Protein AF-A0A8G1H6F7-F1 (afdb_monomer_lite)

Structure (mmCIF, N/CA/C/O backbone):
data_AF-A0A8G1H6F7-F1
#
_entry.id   AF-A0A8G1H6F7-F1
#
loop_
_atom_site.group_PDB
_atom_site.id
_atom_site.type_symbol
_atom_site.label_atom_id
_atom_site.label_alt_id
_atom_site.label_comp_id
_atom_site.label_asym_id
_atom_site.label_entity_id
_atom_site.label_seq_id
_atom_site.pdbx_PDB_ins_code
_atom_site.Cartn_x
_atom_site.Cartn_y
_atom_site.Cartn_z
_atom_site.occupancy
_atom_site.B_iso_or_equiv
_atom_site.auth_seq_id
_atom_site.auth_comp_id
_atom_site.auth_asym_id
_atom_site.auth_atom_id
_atom_site.pdbx_PDB_model_num
ATOM 1 N N . MET A 1 1 ? 20.927 0.872 -18.439 1.00 40.00 1 MET A N 1
ATOM 2 C CA . MET A 1 1 ? 19.673 1.532 -18.012 1.00 40.00 1 MET A CA 1
ATOM 3 C C . MET A 1 1 ? 19.154 0.612 -16.949 1.00 40.00 1 MET A C 1
ATOM 5 O O . MET A 1 1 ? 18.448 -0.343 -17.242 1.00 40.00 1 MET A O 1
ATOM 9 N N . ASP A 1 2 ? 19.669 0.819 -15.750 1.00 35.22 2 ASP A N 1
ATOM 10 C CA . ASP A 1 2 ? 19.519 -0.147 -14.681 1.00 35.22 2 ASP A CA 1
ATOM 11 C C . ASP A 1 2 ? 18.379 0.419 -13.857 1.00 35.22 2 ASP A C 1
ATOM 13 O O . ASP A 1 2 ? 18.583 1.207 -12.935 1.00 35.22 2 ASP A O 1
ATOM 17 N N . SER A 1 3 ? 17.154 0.138 -14.310 1.00 41.94 3 SER A N 1
ATOM 18 C CA . SER A 1 3 ? 15.961 0.342 -13.501 1.00 41.94 3 SER A CA 1
ATOM 19 C C . SER A 1 3 ? 16.203 -0.457 -12.234 1.00 41.94 3 SER A C 1
ATOM 21 O O . SER A 1 3 ? 16.155 -1.685 -12.274 1.00 41.94 3 SER A O 1
ATOM 23 N N . ALA A 1 4 ? 16.594 0.238 -11.164 1.00 43.88 4 ALA A N 1
ATOM 24 C CA . ALA A 1 4 ? 16.847 -0.333 -9.856 1.00 43.88 4 ALA A CA 1
ATOM 25 C C . ALA A 1 4 ? 15.643 -1.204 -9.503 1.00 43.88 4 ALA A C 1
ATOM 27 O O . ALA A 1 4 ? 14.558 -0.702 -9.207 1.00 43.88 4 ALA A O 1
ATOM 28 N N . GLY A 1 5 ? 15.836 -2.512 -9.671 1.00 41.28 5 GLY A N 1
ATOM 29 C CA . GLY A 1 5 ? 14.802 -3.507 -9.526 1.00 41.28 5 GLY A CA 1
ATOM 30 C C . GLY A 1 5 ? 14.277 -3.428 -8.111 1.00 41.28 5 GLY A C 1
ATOM 31 O O . GLY A 1 5 ? 14.939 -3.869 -7.175 1.00 41.28 5 GLY A O 1
ATOM 32 N N . ARG A 1 6 ? 13.072 -2.880 -7.952 1.00 52.00 6 ARG A N 1
ATOM 33 C CA . ARG A 1 6 ? 12.236 -3.271 -6.826 1.00 52.00 6 ARG A CA 1
ATOM 34 C C . ARG A 1 6 ? 12.002 -4.755 -7.024 1.00 52.00 6 ARG A C 1
ATOM 36 O O . ARG A 1 6 ? 11.325 -5.145 -7.973 1.00 52.00 6 ARG A O 1
ATOM 43 N N . SER A 1 7 ? 12.677 -5.569 -6.223 1.00 47.56 7 SER A N 1
ATOM 44 C CA . SER A 1 7 ? 12.572 -7.017 -6.301 1.00 47.56 7 SER A CA 1
ATOM 45 C C . SER A 1 7 ? 11.088 -7.413 -6.314 1.00 47.56 7 SER A C 1
ATOM 47 O O . SER A 1 7 ? 10.375 -7.087 -5.366 1.00 47.56 7 SER A O 1
ATOM 49 N N . PRO A 1 8 ? 10.599 -8.123 -7.348 1.00 52.53 8 PRO A N 1
ATOM 50 C CA . PRO A 1 8 ? 9.206 -8.578 -7.424 1.00 52.53 8 PRO A CA 1
ATOM 51 C C . PRO A 1 8 ? 8.813 -9.600 -6.341 1.00 52.53 8 PRO A C 1
ATOM 53 O O . PRO A 1 8 ? 7.696 -10.106 -6.350 1.00 52.53 8 PRO A O 1
ATOM 56 N N . THR A 1 9 ? 9.732 -9.973 -5.447 1.00 54.91 9 THR A N 1
ATOM 57 C CA . THR A 1 9 ? 9.626 -11.149 -4.573 1.00 54.91 9 THR A CA 1
ATOM 58 C C . THR A 1 9 ? 8.862 -10.943 -3.273 1.00 54.91 9 THR A C 1
ATOM 60 O O . THR A 1 9 ? 8.518 -11.940 -2.647 1.00 54.91 9 THR A O 1
ATOM 63 N N . ASP A 1 10 ? 8.551 -9.710 -2.873 1.00 71.00 10 ASP A N 1
ATOM 64 C CA . ASP A 1 10 ? 7.878 -9.481 -1.587 1.00 71.00 10 ASP A CA 1
ATOM 65 C C . ASP A 1 10 ? 6.350 -9.405 -1.695 1.00 71.00 10 ASP A C 1
ATOM 67 O O . ASP A 1 10 ? 5.687 -9.231 -0.681 1.00 71.00 10 ASP A O 1
ATOM 71 N N . LEU A 1 11 ? 5.760 -9.569 -2.886 1.00 79.38 11 LEU A N 1
ATOM 72 C CA . LEU A 1 11 ? 4.305 -9.599 -3.072 1.00 79.38 11 LEU A CA 1
ATOM 73 C C . LEU A 1 11 ? 3.772 -11.045 -3.120 1.00 79.38 11 LEU A C 1
ATOM 75 O O . LEU A 1 11 ? 4.408 -11.916 -3.713 1.00 79.38 11 LEU A O 1
ATOM 79 N N . PRO A 1 12 ? 2.582 -11.330 -2.555 1.00 89.56 12 PRO A N 1
ATOM 80 C CA . PRO A 1 12 ? 1.646 -10.382 -1.955 1.00 89.56 12 PRO A CA 1
ATOM 81 C C . PRO A 1 12 ? 2.000 -10.014 -0.506 1.00 89.56 12 PRO A C 1
ATOM 83 O O . PRO A 1 12 ? 2.332 -10.888 0.295 1.00 89.56 12 PRO A O 1
ATOM 86 N N . LYS A 1 13 ? 1.799 -8.747 -0.126 1.00 89.50 13 LYS A N 1
ATOM 87 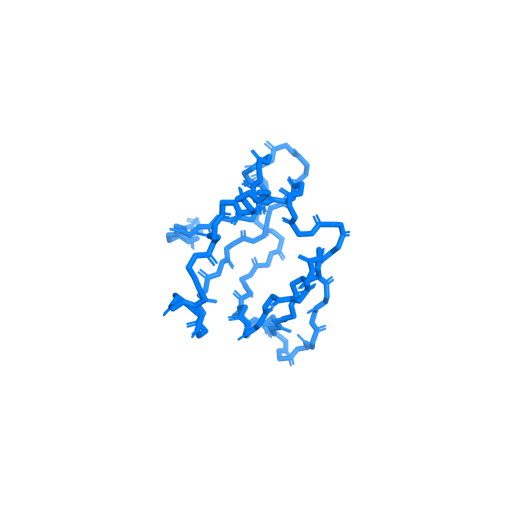C CA . LYS A 1 13 ? 2.111 -8.240 1.224 1.00 89.50 13 LYS A CA 1
ATOM 88 C C . LYS A 1 13 ? 1.106 -7.217 1.721 1.00 89.50 13 LYS A C 1
ATOM 90 O O . LYS A 1 13 ? 0.327 -6.666 0.948 1.00 89.50 13 LYS A O 1
ATOM 95 N N . THR A 1 14 ? 1.071 -7.024 3.034 1.00 91.69 14 THR A N 1
ATOM 96 C CA . THR A 1 14 ? 0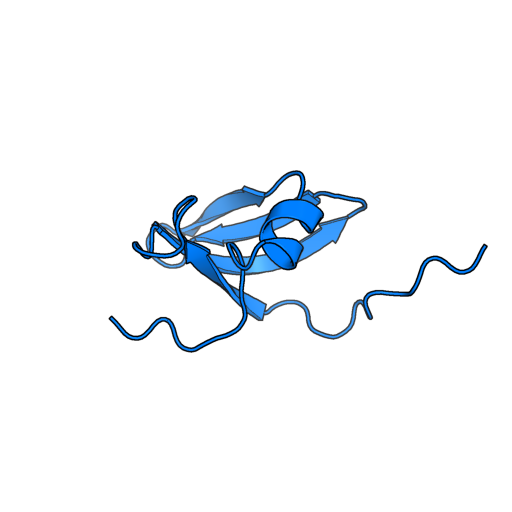.154 -6.078 3.677 1.00 91.69 14 THR A CA 1
ATOM 97 C C . THR A 1 14 ? 0.843 -4.743 3.885 1.00 91.69 14 THR A C 1
ATOM 99 O O . THR A 1 14 ? 1.943 -4.706 4.423 1.00 91.69 14 THR A O 1
ATOM 102 N N . TYR A 1 15 ? 0.155 -3.675 3.502 1.00 92.94 15 TYR A N 1
ATOM 103 C CA . TYR A 1 15 ? 0.572 -2.294 3.679 1.00 92.94 15 TYR A CA 1
ATOM 104 C C . TYR A 1 15 ? -0.505 -1.509 4.424 1.00 92.94 15 TYR A C 1
ATOM 106 O O . TYR A 1 15 ? -1.704 -1.782 4.286 1.00 92.94 15 TYR A O 1
ATOM 114 N N . CYS A 1 16 ? -0.075 -0.506 5.176 1.00 93.56 16 CYS A N 1
ATOM 115 C CA . CYS A 1 16 ? -0.946 0.506 5.754 1.00 93.56 16 CYS A CA 1
ATOM 116 C C . CYS A 1 16 ? -0.968 1.714 4.815 1.00 93.56 16 CYS A C 1
ATOM 118 O O . CYS A 1 16 ? 0.087 2.194 4.409 1.00 93.56 16 CYS A O 1
ATOM 120 N N . LEU A 1 17 ? -2.165 2.164 4.443 1.00 93.94 17 LEU A N 1
ATOM 121 C CA . LEU A 1 17 ? -2.393 3.401 3.707 1.00 93.94 17 LEU A CA 1
ATOM 122 C C . LEU A 1 17 ? -2.797 4.486 4.699 1.00 93.94 17 LEU A C 1
ATOM 124 O O . LEU A 1 17 ? -3.799 4.311 5.397 1.00 93.94 17 LEU A O 1
ATOM 128 N N . THR A 1 18 ? -2.073 5.595 4.708 1.00 93.75 18 THR A N 1
ATOM 129 C CA . THR A 1 18 ? -2.359 6.760 5.548 1.00 93.75 18 THR A CA 1
ATOM 130 C C . THR A 1 18 ? -2.820 7.967 4.728 1.00 93.75 18 THR A C 1
ATOM 132 O O . THR A 1 18 ? -2.831 7.952 3.485 1.00 93.75 18 THR A O 1
ATOM 135 N N . ASP A 1 19 ? -3.282 9.003 5.425 1.00 93.38 19 ASP A N 1
ATOM 136 C CA . ASP A 1 19 ? -3.584 10.306 4.841 1.00 93.38 19 ASP A CA 1
ATOM 137 C C . ASP A 1 19 ? -2.308 10.996 4.313 1.00 93.38 19 ASP A C 1
ATOM 139 O O . ASP A 1 19 ? -1.258 10.378 4.138 1.00 93.38 19 ASP A O 1
ATOM 143 N N . GLU A 1 20 ? -2.404 12.259 3.914 1.00 91.62 20 GLU A N 1
ATOM 144 C CA . GLU A 1 20 ? -1.248 12.982 3.367 1.00 91.62 20 GLU A CA 1
ATOM 145 C C . GLU A 1 20 ? -0.206 13.345 4.431 1.00 91.62 20 GLU A C 1
ATOM 147 O O . GLU A 1 20 ? 0.980 13.406 4.110 1.00 91.62 20 GLU A O 1
ATOM 152 N N . ASN A 1 21 ? -0.633 13.511 5.687 1.00 91.38 21 ASN A N 1
ATOM 153 C CA . ASN A 1 21 ? 0.237 13.876 6.804 1.00 91.38 21 ASN A CA 1
ATOM 154 C C . ASN A 1 21 ? 0.755 12.659 7.584 1.00 91.38 21 ASN A C 1
ATOM 156 O O . ASN A 1 21 ? 1.563 12.820 8.494 1.00 91.38 21 ASN A O 1
ATOM 160 N N . GLN A 1 22 ? 0.324 11.447 7.212 1.00 88.94 22 GLN A N 1
ATOM 161 C CA . GLN A 1 22 ? 0.615 10.195 7.918 1.00 88.94 22 GLN A CA 1
ATOM 162 C C . GLN A 1 22 ? 0.098 10.171 9.371 1.00 88.94 22 GLN A C 1
ATOM 164 O O . GLN A 1 22 ? 0.615 9.429 10.205 1.00 88.94 22 GLN A O 1
ATOM 169 N N . GLU A 1 23 ? -0.927 10.965 9.675 1.00 89.44 23 GLU A N 1
ATOM 170 C CA . GLU A 1 23 ? -1.537 11.065 11.004 1.00 89.44 23 GLU A CA 1
ATOM 171 C C . GLU A 1 23 ? -2.700 10.078 11.174 1.00 89.44 23 GLU A C 1
ATOM 173 O O . GLU A 1 23 ? -2.949 9.600 12.282 1.00 89.44 23 GLU A O 1
ATOM 178 N N . GLU A 1 24 ? -3.397 9.733 10.084 1.00 91.38 24 GLU A N 1
ATOM 179 C CA . GLU A 1 24 ? -4.565 8.849 10.112 1.00 91.38 24 GLU A CA 1
ATOM 180 C C . GLU A 1 24 ? -4.371 7.597 9.246 1.00 91.38 24 GLU A C 1
ATOM 182 O O . GLU A 1 24 ? -4.021 7.667 8.066 1.00 91.38 24 GLU A O 1
ATOM 187 N N . LEU A 1 25 ? -4.679 6.426 9.816 1.00 92.25 25 LEU A N 1
ATOM 188 C CA . LEU A 1 25 ? -4.770 5.173 9.068 1.00 92.25 25 LEU A CA 1
ATOM 189 C C . LEU A 1 25 ? -6.070 5.126 8.251 1.00 92.25 25 LEU A C 1
ATOM 191 O O . LEU A 1 25 ? -7.145 4.872 8.788 1.00 92.25 25 LEU A O 1
ATOM 195 N N . LEU A 1 26 ? -5.958 5.241 6.928 1.00 92.94 26 LEU A N 1
ATOM 196 C CA . LEU A 1 26 ? -7.099 5.165 6.013 1.00 92.94 26 LEU A CA 1
ATOM 197 C C . LEU A 1 26 ? -7.499 3.724 5.669 1.00 92.94 26 LEU A C 1
ATOM 199 O O . LEU A 1 26 ? -8.684 3.421 5.507 1.00 92.94 26 LEU A O 1
ATOM 203 N N . ALA A 1 27 ? -6.529 2.822 5.475 1.00 93.31 27 ALA A N 1
ATOM 204 C CA . ALA A 1 27 ? -6.815 1.426 5.136 1.00 93.31 27 ALA A CA 1
ATOM 205 C C . ALA A 1 27 ? -5.643 0.476 5.403 1.00 93.31 27 ALA A C 1
ATOM 207 O O . ALA A 1 27 ? -4.484 0.843 5.264 1.00 93.31 27 ALA A O 1
ATOM 208 N N . LYS A 1 28 ? -5.954 -0.804 5.650 1.00 94.44 28 LYS A N 1
ATOM 209 C CA . LYS A 1 28 ? -4.995 -1.907 5.465 1.00 94.44 28 LYS A CA 1
ATOM 210 C C . LYS A 1 28 ? -5.223 -2.540 4.095 1.00 94.44 28 LYS A C 1
ATOM 212 O O . LYS A 1 28 ? -6.356 -2.921 3.779 1.00 94.44 28 LYS A O 1
ATOM 217 N N . ILE A 1 29 ? -4.176 -2.665 3.289 1.00 94.50 29 ILE A N 1
ATOM 218 C CA . ILE A 1 29 ? -4.236 -3.132 1.900 1.00 94.50 29 ILE A CA 1
ATOM 219 C C . ILE A 1 29 ? -3.336 -4.353 1.741 1.00 94.50 29 ILE A C 1
ATOM 221 O O . ILE A 1 29 ? -2.144 -4.285 2.014 1.00 94.50 29 ILE A O 1
ATOM 225 N N . ARG A 1 30 ? -3.885 -5.469 1.251 1.00 94.00 30 ARG A N 1
ATOM 226 C CA . ARG A 1 30 ? -3.081 -6.572 0.721 1.00 94.00 30 ARG A CA 1
ATOM 227 C C . ARG A 1 30 ? -2.702 -6.233 -0.714 1.00 94.00 30 ARG A C 1
ATOM 229 O O . ARG A 1 30 ? -3.532 -6.378 -1.610 1.00 94.00 30 ARG A O 1
ATOM 236 N N . LEU A 1 31 ? -1.488 -5.746 -0.919 1.00 93.62 31 LEU A N 1
ATOM 237 C CA . LEU A 1 31 ? -0.937 -5.468 -2.237 1.00 93.62 31 LEU A CA 1
ATOM 238 C C . LEU A 1 31 ? -0.560 -6.798 -2.902 1.00 93.62 31 LEU A C 1
ATOM 240 O O . LEU A 1 31 ? 0.100 -7.637 -2.290 1.00 93.62 31 LEU A O 1
ATOM 244 N N . LEU A 1 32 ? -1.052 -7.022 -4.118 1.00 94.56 32 LEU A N 1
ATOM 245 C CA . LEU A 1 32 ? -0.961 -8.293 -4.842 1.00 94.56 32 LEU A CA 1
ATOM 246 C C . LEU A 1 32 ? 0.052 -8.237 -5.983 1.00 94.56 32 LEU A C 1
ATOM 248 O O . LEU A 1 32 ? 0.762 -9.211 -6.210 1.00 94.56 32 LEU A O 1
ATOM 252 N N . SER A 1 33 ? 0.106 -7.115 -6.694 1.00 93.88 33 SER A N 1
ATOM 253 C CA . SER A 1 33 ? 1.037 -6.893 -7.794 1.00 93.88 33 SER A CA 1
ATOM 254 C C . SER A 1 33 ? 1.351 -5.408 -7.936 1.00 93.88 33 SER A C 1
ATOM 256 O O . SER A 1 33 ? 0.560 -4.547 -7.540 1.00 93.88 33 SER A O 1
ATOM 258 N N . ILE A 1 34 ? 2.508 -5.124 -8.520 1.00 91.31 34 ILE A N 1
ATOM 259 C CA . ILE A 1 34 ? 2.897 -3.797 -8.986 1.00 91.31 34 ILE A CA 1
ATOM 260 C C . ILE A 1 34 ? 3.216 -3.939 -10.469 1.00 91.31 34 ILE A C 1
ATOM 262 O O . ILE A 1 34 ? 3.930 -4.866 -10.849 1.00 91.31 34 ILE A O 1
ATOM 266 N N . ASP A 1 35 ? 2.653 -3.056 -11.282 1.00 90.44 35 ASP A N 1
ATOM 267 C CA . ASP A 1 35 ? 2.927 -2.965 -12.715 1.00 90.44 35 ASP A CA 1
ATOM 268 C C . ASP A 1 35 ? 3.184 -1.503 -13.064 1.00 90.44 35 ASP A C 1
ATOM 270 O O . ASP A 1 35 ? 2.360 -0.639 -12.748 1.00 90.44 35 ASP A O 1
ATOM 274 N N . ASP A 1 36 ? 4.345 -1.224 -13.650 1.00 89.00 36 ASP A N 1
ATOM 275 C CA . ASP A 1 36 ? 4.887 0.121 -13.832 1.00 89.00 36 ASP A CA 1
ATOM 276 C C . ASP A 1 36 ? 4.767 0.979 -12.555 1.00 89.00 36 ASP A C 1
ATOM 278 O O . ASP A 1 36 ? 5.506 0.787 -11.591 1.00 89.00 36 ASP A O 1
ATOM 282 N N . ASN A 1 37 ? 3.810 1.911 -12.534 1.00 92.19 37 ASN A N 1
ATOM 283 C CA . ASN A 1 37 ? 3.558 2.852 -11.441 1.00 92.19 37 ASN A CA 1
ATOM 284 C C . ASN A 1 37 ? 2.204 2.611 -10.745 1.00 92.19 37 ASN A C 1
ATOM 286 O O . ASN A 1 37 ? 1.652 3.494 -10.083 1.00 92.19 37 ASN A O 1
ATOM 290 N N . LYS A 1 38 ? 1.630 1.419 -10.923 1.00 95.06 38 LYS A N 1
ATOM 291 C CA . LYS A 1 38 ? 0.327 1.034 -10.378 1.00 95.06 38 LYS A CA 1
ATOM 292 C C . LYS A 1 38 ? 0.476 -0.116 -9.399 1.00 95.06 38 LYS A C 1
ATOM 294 O O . LYS A 1 38 ? 0.964 -1.189 -9.742 1.00 95.06 38 LYS A O 1
ATOM 299 N N . GLY A 1 39 ? -0.014 0.093 -8.184 1.00 94.50 39 GLY A N 1
ATOM 300 C CA . GLY A 1 39 ? -0.178 -0.941 -7.174 1.00 94.50 39 GLY A CA 1
ATOM 301 C C . GLY A 1 39 ? -1.586 -1.504 -7.183 1.00 94.50 39 GLY A C 1
ATOM 302 O O . GLY A 1 39 ? -2.542 -0.755 -6.994 1.00 94.50 39 GLY A O 1
ATOM 303 N N . TYR A 1 40 ? -1.729 -2.815 -7.337 1.00 96.00 40 TYR A N 1
ATOM 304 C CA . TYR A 1 40 ? -3.023 -3.490 -7.311 1.00 96.00 40 TYR A CA 1
ATOM 305 C C . TYR A 1 40 ? -3.163 -4.283 -6.024 1.00 96.00 40 TYR A C 1
ATOM 307 O O . TYR A 1 40 ? -2.343 -5.150 -5.719 1.00 96.00 40 TYR A O 1
ATOM 315 N N . GLY A 1 41 ? -4.217 -4.010 -5.265 1.00 95.75 41 GLY A N 1
ATOM 316 C CA . GLY A 1 41 ? -4.436 -4.657 -3.982 1.00 95.75 41 GLY A CA 1
ATOM 317 C C . GLY A 1 41 ? -5.899 -4.799 -3.607 1.00 95.75 41 GLY A C 1
ATOM 318 O O . GLY A 1 41 ? -6.814 -4.485 -4.372 1.00 95.75 41 GLY A O 1
ATOM 319 N N . VAL A 1 42 ? -6.114 -5.285 -2.390 1.00 96.50 42 VAL A N 1
ATOM 320 C CA . VAL A 1 42 ? -7.437 -5.476 -1.796 1.00 96.50 42 VAL A CA 1
ATOM 321 C C . VAL A 1 42 ? -7.457 -4.873 -0.396 1.00 96.50 42 VAL A C 1
ATOM 323 O O . VAL A 1 42 ? -6.564 -5.139 0.408 1.00 96.50 42 VAL A O 1
ATOM 326 N N . LYS A 1 43 ? -8.478 -4.070 -0.085 1.00 94.81 43 LYS A N 1
ATOM 327 C CA . LYS A 1 43 ? -8.693 -3.540 1.268 1.00 94.81 43 LYS A CA 1
ATOM 328 C C . LYS A 1 43 ? -9.144 -4.663 2.202 1.00 94.81 43 LYS A C 1
ATOM 330 O O . LYS A 1 43 ? -10.136 -5.330 1.920 1.00 94.81 43 LYS A O 1
ATOM 335 N N . TYR A 1 44 ? -8.474 -4.830 3.339 1.00 89.94 44 TYR A N 1
ATOM 336 C CA . TYR A 1 44 ? -8.806 -5.876 4.316 1.00 89.94 44 TYR A CA 1
ATOM 337 C C . TYR A 1 44 ? -10.213 -5.729 4.904 1.00 89.94 44 TYR A C 1
ATOM 339 O O . TYR A 1 44 ? -10.891 -6.729 5.109 1.00 89.94 44 TYR A O 1
ATOM 347 N N . SER A 1 45 ? -10.656 -4.498 5.173 1.00 89.00 45 SER A N 1
ATOM 348 C CA . SER A 1 45 ? -11.940 -4.239 5.838 1.00 89.00 45 SER A CA 1
ATOM 349 C C . SER A 1 45 ? -13.156 -4.511 4.955 1.00 89.00 45 SER A C 1
ATOM 351 O O . SER A 1 45 ? -14.220 -4.832 5.471 1.00 89.00 45 SER A O 1
ATOM 353 N N . THR A 1 46 ? -13.017 -4.376 3.635 1.00 93.94 46 THR A N 1
ATOM 354 C CA . THR A 1 46 ? 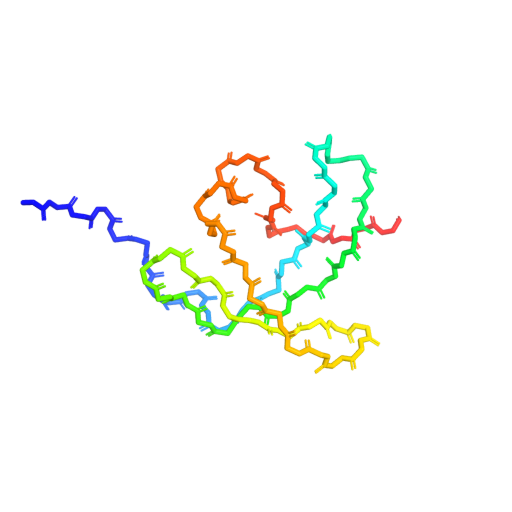-14.154 -4.442 2.705 1.00 93.94 46 THR A CA 1
ATOM 355 C C . THR A 1 46 ? -14.026 -5.524 1.641 1.00 93.94 46 THR A C 1
ATOM 357 O O . THR A 1 46 ? -15.012 -5.840 0.987 1.00 93.94 46 THR A O 1
ATOM 360 N N . GLY A 1 47 ? -12.829 -6.070 1.411 1.00 93.94 47 GLY A N 1
ATOM 361 C CA . GLY A 1 47 ? -12.560 -6.946 0.268 1.00 93.94 47 GLY A CA 1
ATOM 362 C C . GLY A 1 47 ? -12.565 -6.217 -1.082 1.00 93.94 47 GLY A C 1
ATOM 363 O O . GLY A 1 47 ? -12.411 -6.853 -2.125 1.00 93.94 47 GLY A O 1
ATOM 364 N N . ASN A 1 48 ? -12.713 -4.887 -1.090 1.00 96.94 48 ASN A N 1
ATOM 365 C CA . ASN A 1 48 ? -12.746 -4.112 -2.325 1.00 96.94 48 ASN A CA 1
ATOM 366 C C . ASN A 1 48 ? -11.356 -4.020 -2.949 1.00 96.94 48 ASN A C 1
ATOM 368 O O . ASN A 1 48 ? -10.355 -3.803 -2.259 1.00 96.94 48 ASN A O 1
ATOM 372 N N . ARG A 1 49 ? -11.322 -4.114 -4.280 1.00 96.69 49 ARG A N 1
ATOM 373 C CA . A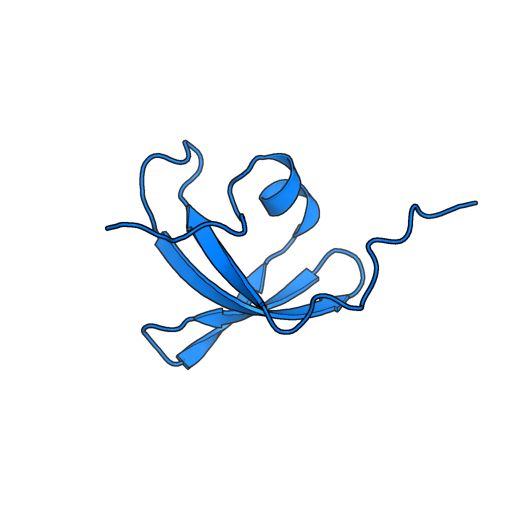RG A 1 49 ? -10.120 -3.848 -5.070 1.00 96.69 49 ARG A CA 1
ATOM 374 C C . ARG A 1 49 ? -9.719 -2.384 -4.924 1.00 96.69 49 ARG A C 1
ATOM 376 O O . ARG A 1 49 ? -10.572 -1.498 -4.897 1.00 96.69 49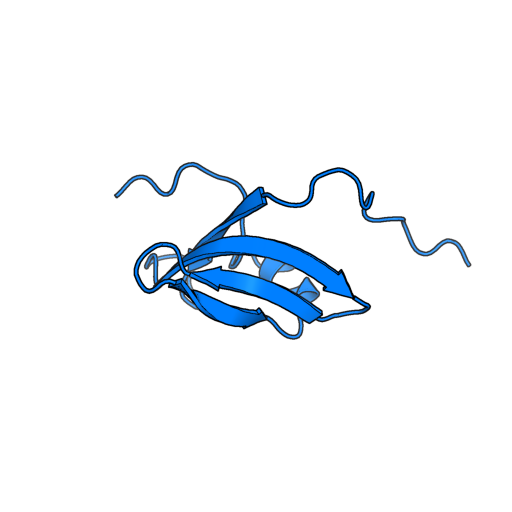 ARG A O 1
ATOM 383 N N . VAL A 1 50 ? -8.420 -2.149 -4.849 1.00 96.25 50 VAL A N 1
ATOM 384 C CA . VAL A 1 50 ? -7.809 -0.824 -4.805 1.00 96.25 50 VAL A CA 1
ATOM 385 C C . VAL A 1 50 ? -6.679 -0.776 -5.822 1.00 96.25 50 VAL A C 1
ATOM 387 O O . VAL A 1 50 ? -5.913 -1.731 -5.955 1.00 96.25 50 VAL A O 1
ATOM 390 N N . VAL A 1 51 ? -6.613 0.341 -6.538 1.00 96.69 51 VAL A N 1
ATOM 391 C CA . VAL A 1 51 ? -5.486 0.708 -7.390 1.00 96.69 51 VAL A CA 1
ATOM 392 C C . VAL A 1 51 ? -4.839 1.930 -6.754 1.00 96.69 51 VAL A C 1
ATOM 394 O O . VAL A 1 51 ? -5.540 2.885 -6.421 1.00 96.69 51 VAL A O 1
ATOM 397 N N . ILE A 1 52 ? -3.530 1.869 -6.538 1.00 95.12 52 ILE A N 1
ATOM 398 C CA . ILE A 1 52 ? -2.718 2.968 -6.015 1.00 95.12 52 ILE A CA 1
ATOM 399 C C . ILE A 1 52 ? -1.845 3.460 -7.164 1.00 95.12 52 ILE A C 1
ATOM 401 O O . ILE A 1 52 ? -1.052 2.690 -7.702 1.00 95.12 52 ILE A O 1
ATOM 405 N N . GLU A 1 53 ? -2.011 4.719 -7.545 1.00 95.75 53 GLU A N 1
ATOM 406 C CA . GLU A 1 53 ? -1.300 5.351 -8.653 1.00 95.75 53 GLU A CA 1
ATOM 407 C C . GLU A 1 53 ? -1.113 6.844 -8.333 1.00 95.75 53 GLU A C 1
ATOM 409 O O . GLU A 1 53 ? -2.102 7.498 -7.992 1.00 95.75 53 GLU A O 1
ATOM 414 N N . PRO A 1 54 ? 0.106 7.395 -8.435 1.00 94.69 54 PRO A N 1
ATOM 415 C CA . PRO A 1 54 ? 1.373 6.696 -8.668 1.00 94.69 54 PRO A CA 1
ATOM 416 C C . PRO A 1 54 ? 1.846 5.963 -7.401 1.00 94.69 54 PRO A C 1
ATOM 418 O O . PRO A 1 54 ? 2.088 6.593 -6.374 1.00 94.69 54 PRO A O 1
ATOM 421 N N . ILE A 1 55 ? 2.000 4.635 -7.442 1.00 93.62 55 ILE A N 1
ATOM 422 C CA . ILE A 1 55 ? 2.411 3.857 -6.255 1.00 93.62 55 ILE A CA 1
ATOM 423 C C . ILE A 1 55 ? 3.758 4.324 -5.691 1.00 93.62 55 ILE A C 1
ATOM 425 O O . ILE A 1 55 ? 3.981 4.273 -4.481 1.00 93.62 55 ILE A O 1
ATOM 429 N N . ASP A 1 56 ? 4.623 4.833 -6.559 1.00 92.44 56 ASP A N 1
ATOM 430 C CA . ASP A 1 56 ? 5.936 5.350 -6.206 1.00 92.44 56 ASP A CA 1
ATOM 431 C C . ASP A 1 56 ? 5.859 6.510 -5.221 1.00 92.44 56 ASP A C 1
ATOM 433 O O . ASP A 1 56 ? 6.598 6.511 -4.241 1.00 92.44 56 ASP A O 1
ATOM 437 N N . GLU A 1 57 ? 4.939 7.454 -5.425 1.00 94.06 57 GLU A N 1
ATOM 438 C CA . GLU A 1 57 ? 4.784 8.592 -4.515 1.00 94.06 57 GLU A CA 1
ATOM 439 C C . GLU A 1 57 ? 4.266 8.141 -3.152 1.00 94.06 57 GLU A C 1
ATOM 441 O O . GLU A 1 57 ? 4.703 8.648 -2.123 1.00 94.06 57 GLU A O 1
ATOM 446 N N . TYR A 1 58 ? 3.368 7.154 -3.119 1.00 93.69 58 TYR A N 1
ATOM 447 C CA . TYR A 1 58 ? 2.851 6.628 -1.859 1.00 93.69 58 TYR A CA 1
ATOM 448 C C . TYR A 1 58 ? 3.942 5.923 -1.048 1.00 93.69 58 TYR A C 1
ATOM 450 O O . TYR A 1 58 ? 4.014 6.113 0.164 1.00 93.69 58 TYR A O 1
ATOM 458 N N . LEU A 1 59 ? 4.802 5.143 -1.707 1.00 90.81 59 LEU A N 1
ATOM 459 C CA . LEU A 1 59 ? 5.928 4.466 -1.062 1.00 90.81 59 LEU A CA 1
ATOM 460 C C . LEU A 1 59 ? 7.017 5.463 -0.629 1.00 90.81 59 LEU A C 1
ATOM 462 O O . LEU A 1 59 ? 7.486 5.403 0.504 1.00 90.81 59 LEU A O 1
ATOM 466 N N . GLN A 1 60 ? 7.407 6.396 -1.504 1.00 91.81 60 GLN A N 1
ATOM 467 C CA . GLN A 1 60 ? 8.465 7.380 -1.228 1.00 91.81 60 GLN A CA 1
ATOM 468 C C . GLN A 1 60 ? 8.076 8.359 -0.121 1.00 91.81 60 GLN A C 1
ATOM 470 O O . GLN A 1 60 ? 8.908 8.700 0.716 1.00 91.81 60 GLN A O 1
ATOM 475 N N . ASN A 1 61 ? 6.809 8.770 -0.087 1.00 91.75 61 ASN A N 1
ATOM 476 C CA . ASN A 1 61 ? 6.308 9.719 0.899 1.00 91.75 61 ASN A CA 1
ATOM 477 C C . ASN A 1 61 ? 5.785 9.027 2.162 1.00 91.75 61 ASN A C 1
ATOM 479 O O . ASN A 1 61 ? 5.064 9.665 2.917 1.00 91.75 61 ASN A O 1
ATOM 483 N N . GLY A 1 62 ? 6.058 7.732 2.370 1.00 89.88 62 GLY A N 1
ATOM 484 C CA . GLY A 1 62 ? 5.651 6.987 3.570 1.00 89.88 62 GLY A CA 1
ATOM 485 C C . GLY A 1 62 ? 4.140 6.790 3.742 1.00 89.88 62 GLY A C 1
ATOM 486 O O . GLY A 1 62 ? 3.704 6.262 4.759 1.00 89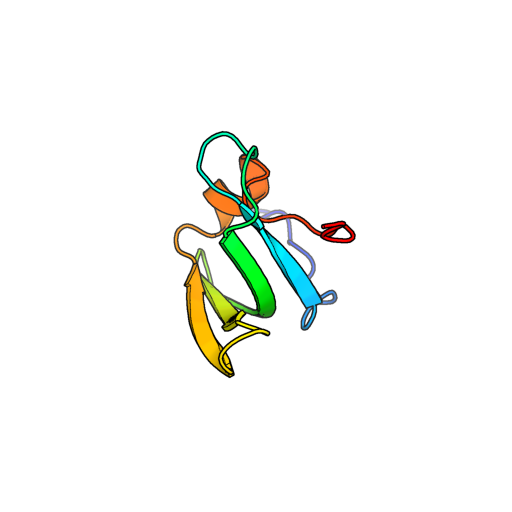.88 62 GLY A O 1
ATOM 487 N N . ARG A 1 63 ? 3.324 7.173 2.753 1.00 93.00 63 ARG A N 1
ATOM 488 C CA . ARG A 1 63 ? 1.859 7.023 2.787 1.00 93.00 63 ARG A CA 1
ATOM 489 C C . ARG A 1 63 ? 1.404 5.580 2.608 1.00 93.00 63 ARG A C 1
ATOM 491 O O . ARG A 1 63 ? 0.265 5.248 2.922 1.00 93.00 63 ARG A O 1
ATOM 498 N N . LEU A 1 64 ? 2.272 4.735 2.057 1.00 93.12 64 LEU A N 1
ATOM 499 C CA . LEU A 1 64 ? 2.097 3.295 1.956 1.00 93.12 64 LEU A CA 1
ATOM 500 C C . LEU A 1 64 ? 3.347 2.622 2.522 1.00 93.12 64 LEU A C 1
ATOM 502 O O . LEU A 1 64 ? 4.415 2.713 1.925 1.00 93.12 64 LEU A O 1
ATOM 506 N N . HIS A 1 65 ? 3.225 1.954 3.667 1.00 90.94 65 HIS A N 1
ATOM 507 C CA . HIS A 1 65 ? 4.378 1.373 4.359 1.00 90.94 65 HIS A CA 1
ATOM 508 C C . HIS A 1 65 ? 4.062 0.014 4.997 1.00 90.94 65 HIS A C 1
ATOM 510 O O . HIS A 1 65 ? 2.902 -0.355 5.212 1.00 90.94 65 HIS A O 1
ATOM 516 N N . GLU A 1 66 ? 5.126 -0.748 5.245 1.00 84.81 66 GLU A N 1
ATOM 517 C CA . GLU A 1 66 ? 5.107 -2.119 5.753 1.00 84.81 66 GLU A CA 1
ATOM 518 C C . GLU A 1 66 ? 5.317 -2.150 7.269 1.00 84.81 66 GLU A C 1
ATOM 520 O O . GLU A 1 66 ? 6.285 -2.728 7.741 1.00 84.81 66 GLU A O 1
ATOM 525 N N . ASP A 1 67 ? 4.437 -1.542 8.056 1.00 69.38 67 ASP A N 1
ATOM 526 C CA . ASP A 1 67 ? 4.501 -1.709 9.510 1.00 69.38 67 ASP A CA 1
ATOM 527 C C . ASP A 1 67 ? 3.187 -2.228 10.065 1.00 69.38 67 ASP A C 1
ATOM 529 O O . ASP A 1 67 ? 2.140 -2.196 9.416 1.00 69.38 67 ASP A O 1
ATOM 533 N N . TYR A 1 68 ? 3.243 -2.765 11.283 1.00 58.56 68 TYR A N 1
ATOM 534 C CA . TYR A 1 68 ? 2.045 -3.066 12.049 1.00 58.56 68 TYR A CA 1
ATOM 535 C C . TYR A 1 68 ? 1.208 -1.789 12.093 1.00 58.56 68 TYR A C 1
ATOM 537 O O . TYR A 1 68 ? 1.592 -0.843 12.771 1.00 58.56 68 TYR A O 1
ATOM 545 N N . CYS A 1 69 ? 0.067 -1.750 11.392 1.00 66.50 69 CYS A N 1
ATOM 546 C CA . CYS A 1 69 ? -0.921 -0.706 11.647 1.00 66.50 69 CYS A CA 1
ATOM 547 C C . CYS A 1 69 ? -1.489 -0.972 13.048 1.00 66.50 69 CYS A C 1
ATOM 549 O O . CYS A 1 69 ? -2.514 -1.653 13.202 1.00 66.50 69 CYS A O 1
ATOM 551 N N . SER A 1 70 ? -0.728 -0.561 14.060 1.00 53.25 70 SER A N 1
ATOM 552 C CA . SER A 1 70 ? -1.149 -0.420 15.436 1.00 53.25 70 SER A CA 1
ATOM 553 C C . SER A 1 70 ? -2.189 0.683 15.437 1.00 53.25 70 SER A C 1
ATOM 555 O O . SER A 1 70 ? -1.910 1.819 15.063 1.00 53.25 70 SER A O 1
ATOM 557 N N . VAL A 1 71 ? -3.408 0.242 15.732 1.00 51.34 71 VAL A N 1
ATOM 558 C CA . VAL A 1 71 ? -4.529 1.079 16.154 1.00 51.34 71 VAL A CA 1
ATOM 559 C C . VAL A 1 71 ? -4.152 1.941 17.349 1.00 51.34 71 VAL A C 1
ATOM 561 O O . VAL A 1 71 ? -3.318 1.473 18.160 1.00 51.34 71 VAL A O 1
#

Sequence (71 aa):
MDSAGRSPTDLPKTYCLTDENQEELLAKIRLLSIDDNKGYGVKYSTGNRVVIEPIDEYLQNGRLHEDYCSV

Radius of gyration: 12.06 Å; chains: 1; bounding box: 34×25×34 Å

Foldseek 3Di:
DCPPDPDFPPPQAWKFAADQVNPDGPFIWRFHGDDDQWTWTATPVPRDIDIDPSNVCCVVSVRIDHDPPDD

Secondary structure (DSSP, 8-state):
-------GGG-SEEEEEE-SSS-SEEEEEEEEEEETTEEEEEETTT--EEEETTHHHHHHTTSEE-S----

pLDDT: mean 84.05, std 17.5, range [35.22, 96.94]